Protein AF-A0A7C9DZM5-F1 (afdb_monomer)

Organism: Opuntia streptacantha (NCBI:txid393608)

Nearest PDB structures (foldseek):
  5awc-assembly1_A  TM=8.151E-01  e=1.103E-02  Homo sapiens
  4r09-assembly2_D  TM=7.896E-01  e=2.214E-02  Homo sapiens
  5az5-assembly1_A  TM=7.707E-01  e=1.860E-02  Homo sapiens
  4qdh-assembly1_A  TM=7.607E-01  e=1.563E-02  Eptatretus burgeri
  4mna-assembly1_A  TM=7.847E-01  e=3.735E-02  Arabidopsis thaliana

Structure (mmCIF, N/CA/C/O backbone):
data_AF-A0A7C9DZM5-F1
#
_entry.id   AF-A0A7C9DZM5-F1
#
loop_
_atom_site.group_PDB
_atom_site.id
_atom_site.type_symbol
_atom_site.label_atom_id
_atom_site.label_alt_id
_atom_site.label_comp_id
_atom_site.label_asym_id
_atom_site.label_entity_id
_atom_site.label_seq_id
_atom_site.pdbx_PDB_ins_code
_atom_site.Cartn_x
_atom_site.Cartn_y
_atom_site.Cartn_z
_atom_site.occupancy
_atom_site.B_iso_or_equiv
_atom_site.auth_seq_id
_atom_site.auth_comp_id
_atom_site.auth_asym_id
_atom_site.auth_atom_id
_atom_site.pdbx_PDB_model_num
ATOM 1 N N . ALA A 1 1 ? -13.636 18.426 0.130 1.00 49.31 1 ALA A N 1
ATOM 2 C CA . ALA A 1 1 ? -14.266 17.572 1.159 1.00 49.31 1 ALA A CA 1
ATOM 3 C C . ALA A 1 1 ? -14.393 16.159 0.610 1.00 49.31 1 ALA A C 1
ATOM 5 O O . ALA A 1 1 ? -15.114 15.958 -0.361 1.00 49.31 1 ALA A O 1
ATOM 6 N N . THR A 1 2 ? -13.656 15.198 1.155 1.00 57.22 2 THR A N 1
ATOM 7 C CA . THR A 1 2 ? -13.716 13.801 0.711 1.00 57.22 2 THR A CA 1
ATOM 8 C C . THR A 1 2 ? -14.986 13.131 1.218 1.00 57.22 2 THR A C 1
ATOM 10 O O . THR A 1 2 ? -15.276 13.122 2.411 1.00 57.22 2 THR A O 1
ATOM 13 N N . ARG A 1 3 ? -15.799 12.637 0.277 1.00 69.06 3 ARG A N 1
ATOM 14 C CA . ARG A 1 3 ? -17.195 12.219 0.505 1.00 69.06 3 ARG A CA 1
ATOM 15 C C . ARG A 1 3 ? -17.371 10.728 0.813 1.00 69.06 3 ARG A C 1
ATOM 17 O O . ARG A 1 3 ? -18.479 10.303 1.115 1.00 69.06 3 ARG A O 1
ATOM 24 N N . LEU A 1 4 ? -16.297 9.939 0.773 1.00 83.75 4 LEU A N 1
ATOM 25 C CA . LEU A 1 4 ? -16.346 8.475 0.877 1.00 83.75 4 LEU A CA 1
ATOM 26 C C . LEU A 1 4 ? -15.759 7.957 2.200 1.00 83.75 4 LEU A C 1
ATOM 28 O O . LEU A 1 4 ? -15.043 6.961 2.248 1.00 83.75 4 LEU A O 1
ATOM 32 N N . THR A 1 5 ? -16.096 8.612 3.311 1.00 87.00 5 THR A N 1
ATOM 33 C CA . THR A 1 5 ? -15.571 8.302 4.656 1.00 87.00 5 THR A CA 1
ATOM 34 C C . THR A 1 5 ? -15.993 6.941 5.208 1.00 87.00 5 THR A C 1
ATOM 36 O O . THR A 1 5 ? -15.478 6.519 6.240 1.00 87.00 5 THR A O 1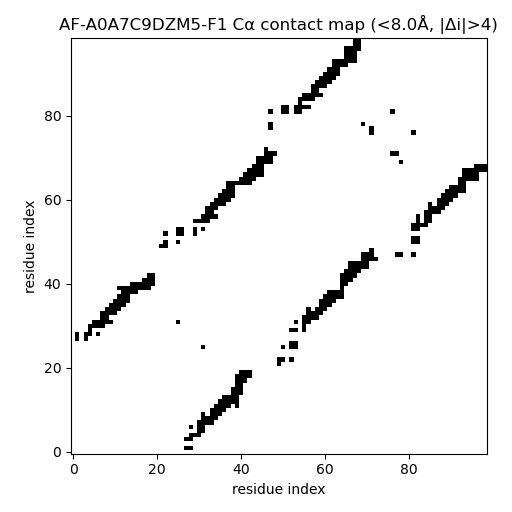
ATOM 39 N N . LYS A 1 6 ? -16.916 6.237 4.545 1.00 91.19 6 LYS A N 1
ATOM 40 C CA . LYS A 1 6 ? -17.357 4.881 4.906 1.00 91.19 6 LYS A CA 1
ATOM 41 C C . LYS A 1 6 ? -16.839 3.797 3.962 1.00 91.19 6 LYS A C 1
ATOM 43 O O . LYS A 1 6 ? -17.033 2.624 4.266 1.00 91.19 6 LYS A O 1
ATOM 48 N N . LEU A 1 7 ? -16.195 4.159 2.850 1.00 93.06 7 LEU A N 1
ATOM 49 C CA . LEU A 1 7 ? -15.704 3.183 1.882 1.00 93.06 7 LEU A CA 1
ATOM 50 C C . LEU A 1 7 ? -14.640 2.292 2.536 1.00 93.06 7 LEU A C 1
ATOM 52 O O . LEU A 1 7 ? -13.703 2.795 3.157 1.00 93.06 7 LEU A O 1
ATOM 56 N N . LYS A 1 8 ? -14.825 0.973 2.429 1.00 95.00 8 LYS A N 1
ATOM 57 C CA . LYS A 1 8 ? -13.933 -0.040 3.017 1.00 95.00 8 LYS A CA 1
ATOM 58 C C . LYS A 1 8 ? -13.133 -0.808 1.977 1.00 95.00 8 LYS A C 1
ATOM 60 O O . LYS A 1 8 ? -12.012 -1.200 2.277 1.00 95.00 8 LYS A O 1
ATOM 65 N N . LEU A 1 9 ? -13.690 -0.981 0.785 1.00 95.88 9 LEU A N 1
ATOM 66 C CA . LEU A 1 9 ? -13.062 -1.680 -0.322 1.00 95.88 9 LEU A CA 1
ATOM 67 C C . LEU A 1 9 ? -13.054 -0.766 -1.541 1.00 95.88 9 LEU A C 1
ATOM 69 O O . LEU A 1 9 ? -14.083 -0.175 -1.874 1.00 95.88 9 LEU A O 1
ATOM 73 N N . LEU A 1 10 ? -11.894 -0.659 -2.176 1.00 93.81 10 LEU A N 1
ATOM 74 C CA . LEU A 1 10 ? -11.717 -0.011 -3.464 1.00 93.81 10 LEU A CA 1
ATOM 75 C C . LEU A 1 10 ? -10.949 -0.968 -4.368 1.00 93.81 10 LEU A C 1
ATOM 77 O O . LEU A 1 10 ? -9.829 -1.362 -4.048 1.00 93.81 10 LEU A O 1
ATOM 81 N N . ASP A 1 11 ? -11.568 -1.329 -5.485 1.00 95.38 11 ASP A N 1
ATOM 82 C CA . ASP A 1 11 ? -10.958 -2.160 -6.512 1.00 95.38 11 ASP A CA 1
ATOM 83 C C . ASP A 1 11 ? -10.799 -1.332 -7.785 1.00 95.38 11 ASP A C 1
ATOM 85 O O . ASP A 1 11 ? -11.781 -0.822 -8.328 1.00 95.38 11 ASP A O 1
ATOM 89 N N . LEU A 1 12 ? -9.553 -1.150 -8.209 1.00 93.44 12 LEU A N 1
ATOM 90 C CA . LEU A 1 12 ? -9.179 -0.469 -9.446 1.00 93.44 12 LEU A CA 1
ATOM 91 C C . LEU A 1 12 ? -8.410 -1.403 -10.385 1.00 93.44 12 LEU A C 1
ATOM 93 O O . LEU A 1 12 ? -7.786 -0.926 -11.334 1.00 93.44 12 LEU A O 1
ATOM 97 N N . SER A 1 13 ? -8.436 -2.709 -10.133 1.00 95.38 13 SER A N 1
ATOM 98 C CA . SER A 1 13 ? -7.656 -3.685 -10.889 1.00 95.38 13 SER A CA 1
ATOM 99 C C . SER A 1 13 ? -8.001 -3.654 -12.382 1.00 95.38 13 SER A C 1
ATOM 101 O O . SER A 1 13 ? -9.149 -3.429 -12.767 1.00 95.38 13 SER A O 1
ATOM 103 N N . GLY A 1 14 ? -7.001 -3.853 -13.240 1.00 94.81 14 GLY A N 1
ATOM 104 C CA . GLY A 1 14 ? -7.147 -3.844 -14.701 1.00 94.81 14 GLY A CA 1
ATOM 105 C C . GLY A 1 14 ? -7.234 -2.454 -15.345 1.00 94.81 14 GLY A C 1
ATOM 106 O O . GLY A 1 14 ? -7.301 -2.349 -16.570 1.00 94.81 14 GLY A O 1
ATOM 107 N N . ASN A 1 15 ? -7.187 -1.370 -14.563 1.00 91.38 15 ASN A N 1
ATOM 108 C CA . ASN A 1 15 ? -7.089 -0.007 -15.092 1.00 91.38 15 ASN A CA 1
ATOM 109 C C . ASN A 1 15 ? -5.621 0.342 -15.398 1.00 91.38 15 ASN A C 1
ATOM 111 O O . ASN A 1 15 ? -4.974 1.090 -14.666 1.00 91.38 15 ASN A O 1
ATOM 115 N N . TYR A 1 16 ? -5.103 -0.207 -16.496 1.00 83.06 16 TYR A N 1
ATOM 116 C CA . TYR A 1 16 ? -3.682 -0.210 -16.882 1.00 83.06 16 TYR A CA 1
ATOM 117 C C . TYR A 1 16 ? -3.004 1.170 -17.033 1.00 83.06 16 TYR A C 1
ATOM 119 O O . TYR A 1 16 ? -1.780 1.242 -17.085 1.00 83.06 16 TYR A O 1
ATOM 127 N N . ASN A 1 17 ? -3.773 2.262 -17.092 1.00 82.62 17 ASN A N 1
ATOM 128 C CA . ASN A 1 17 ? -3.272 3.633 -17.259 1.00 82.62 17 ASN A CA 1
ATOM 129 C C . ASN A 1 17 ? -3.274 4.467 -15.962 1.00 82.62 17 ASN A C 1
ATOM 131 O O . ASN A 1 17 ? -3.087 5.683 -16.017 1.00 82.62 17 ASN A O 1
ATOM 135 N N . LEU A 1 18 ? -3.508 3.859 -14.794 1.00 84.06 18 LEU A N 1
ATOM 136 C CA . LEU A 1 18 ? -3.436 4.575 -13.512 1.00 84.06 18 LEU A CA 1
ATOM 137 C C . LEU A 1 18 ? -2.002 4.985 -13.165 1.00 84.06 18 LEU A C 1
ATOM 139 O O . LEU A 1 18 ? -1.798 6.072 -12.611 1.00 84.06 18 LEU A O 1
ATOM 143 N N . GLY A 1 19 ? -1.024 4.137 -13.499 1.00 80.88 19 GLY A N 1
ATOM 144 C CA . GLY A 1 19 ? 0.379 4.374 -13.177 1.00 80.88 19 GLY A CA 1
ATOM 145 C C . GLY A 1 19 ? 0.567 4.684 -11.690 1.00 80.88 19 GLY A C 1
ATOM 146 O O . GLY A 1 19 ? -0.129 4.141 -10.833 1.00 80.88 19 GLY A O 1
ATOM 147 N N . ASN A 1 20 ? 1.462 5.621 -11.378 1.00 77.69 20 ASN A N 1
ATOM 148 C CA . ASN A 1 20 ? 1.827 5.959 -9.998 1.00 77.69 20 ASN A CA 1
ATOM 149 C C . ASN A 1 20 ? 0.898 7.017 -9.340 1.00 77.69 20 ASN A C 1
ATOM 151 O O . ASN A 1 20 ? 1.242 7.582 -8.308 1.00 77.69 20 ASN A O 1
ATOM 155 N N . ASN A 1 21 ? -0.306 7.286 -9.871 1.00 71.69 21 ASN A N 1
ATOM 156 C CA . ASN A 1 21 ? -1.230 8.322 -9.344 1.00 71.69 21 ASN A CA 1
ATOM 157 C C . ASN A 1 21 ? -2.024 7.927 -8.075 1.00 71.69 21 ASN A C 1
ATOM 159 O O . ASN A 1 21 ? -2.891 8.665 -7.596 1.00 71.69 21 ASN A O 1
ATOM 163 N N . ILE A 1 22 ? -1.718 6.773 -7.498 1.00 72.88 22 ILE A N 1
ATOM 164 C CA . ILE A 1 22 ? -2.407 6.149 -6.359 1.00 72.88 22 ILE A CA 1
ATOM 165 C C . ILE A 1 22 ? -2.395 6.952 -5.038 1.00 72.88 22 ILE A C 1
ATOM 167 O O . ILE A 1 22 ? -3.424 6.933 -4.352 1.00 72.88 22 ILE A O 1
ATOM 171 N N . PRO A 1 23 ? -1.338 7.707 -4.661 1.00 68.50 23 PRO A N 1
ATOM 172 C CA . PRO A 1 23 ? -1.259 8.375 -3.351 1.00 68.50 23 PRO A CA 1
ATOM 173 C C . PRO A 1 23 ? -2.402 9.381 -3.118 1.00 68.50 23 PRO A C 1
ATOM 175 O O . PRO A 1 23 ? -2.917 9.550 -2.006 1.00 68.50 23 PRO A O 1
ATOM 178 N N . SER A 1 24 ? -2.852 10.027 -4.197 1.00 70.75 24 SER A N 1
ATOM 179 C CA . SER A 1 24 ? -3.960 10.986 -4.173 1.00 70.75 24 SER A CA 1
ATOM 180 C C . SER A 1 24 ? -5.311 10.330 -3.849 1.00 70.75 24 SER A C 1
ATOM 182 O O . SER A 1 24 ? -6.153 10.923 -3.176 1.00 70.75 24 SER A O 1
ATOM 184 N N . ILE A 1 25 ? -5.503 9.078 -4.269 1.00 72.62 25 ILE A N 1
ATOM 185 C CA . ILE A 1 25 ? -6.756 8.337 -4.105 1.00 72.62 25 ILE A CA 1
ATOM 186 C C . ILE A 1 25 ? -6.884 7.817 -2.672 1.00 72.62 25 ILE A C 1
ATOM 188 O O . ILE A 1 25 ? -7.941 7.933 -2.056 1.00 72.62 25 ILE A O 1
ATOM 192 N N . VAL A 1 26 ? -5.812 7.268 -2.103 1.00 74.25 26 VAL A N 1
ATOM 193 C CA . VAL A 1 26 ? -5.845 6.701 -0.742 1.00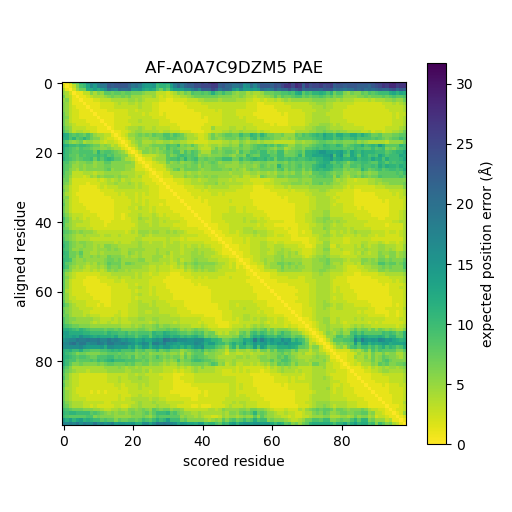 74.25 26 VAL A CA 1
ATOM 194 C C . VAL A 1 26 ? -5.843 7.739 0.365 1.00 74.25 26 VAL A C 1
ATOM 196 O O . VAL A 1 26 ? -6.546 7.550 1.358 1.00 74.25 26 VAL A O 1
ATOM 199 N N . SER A 1 27 ? -5.126 8.853 0.205 1.00 77.19 27 SER A N 1
ATOM 200 C CA . SER A 1 27 ? -5.192 9.962 1.172 1.00 77.19 27 SER A CA 1
ATOM 201 C C . SER A 1 27 ? -6.614 10.519 1.317 1.00 77.19 27 SER A C 1
ATOM 203 O O . SER A 1 27 ? -6.993 11.030 2.372 1.00 77.19 27 SER A O 1
ATOM 205 N N . ALA A 1 28 ? -7.440 10.336 0.288 1.00 81.69 28 ALA A N 1
ATOM 206 C CA . ALA A 1 28 ? -8.838 10.719 0.266 1.00 81.69 28 ALA A CA 1
ATOM 207 C C . ALA A 1 28 ? -9.802 9.729 0.961 1.00 81.69 28 ALA A C 1
ATOM 209 O O . ALA A 1 28 ? -10.982 10.056 1.141 1.00 81.69 28 ALA A O 1
ATOM 210 N N . LEU A 1 29 ? -9.338 8.542 1.368 1.00 88.69 29 LEU A N 1
ATOM 211 C CA . LEU A 1 29 ? -10.176 7.419 1.809 1.00 88.69 29 LEU A CA 1
ATOM 212 C C . LEU A 1 29 ? -9.741 6.877 3.185 1.00 88.69 29 LEU A C 1
ATOM 214 O O . LEU A 1 29 ? -9.280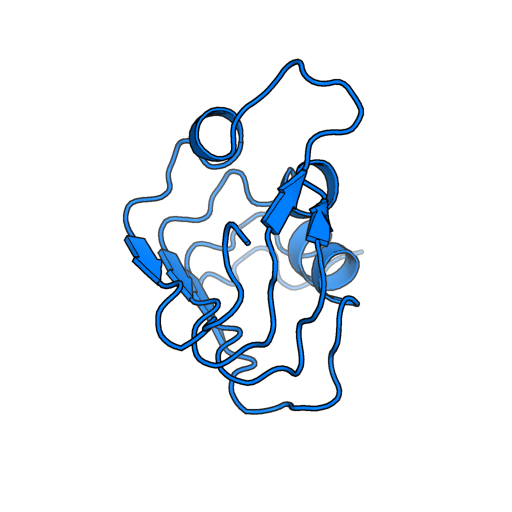 5.742 3.298 1.00 88.69 29 LEU A O 1
ATOM 218 N N . PRO A 1 30 ? -9.948 7.634 4.280 1.00 86.69 30 PRO A N 1
ATOM 219 C CA . PRO A 1 30 ? -9.398 7.300 5.602 1.00 86.69 30 PRO A CA 1
ATOM 220 C C . PRO A 1 30 ? -9.951 6.002 6.214 1.00 86.69 30 PRO A C 1
ATOM 222 O O . PRO A 1 30 ? -9.374 5.456 7.151 1.00 86.69 30 PRO A O 1
ATOM 225 N N . SER A 1 31 ? -11.085 5.510 5.712 1.00 91.31 31 SER A N 1
ATOM 226 C CA . SER A 1 31 ? -11.753 4.298 6.197 1.00 91.31 31 SER A CA 1
ATOM 227 C C . SER A 1 31 ? -11.337 3.020 5.478 1.00 91.31 31 SER A C 1
ATOM 229 O O . SER A 1 31 ? -11.807 1.953 5.893 1.00 91.31 31 SER A O 1
ATOM 231 N N . LEU A 1 32 ? -10.538 3.127 4.414 1.00 93.25 32 LEU A N 1
ATOM 232 C CA . LEU A 1 32 ? -10.249 2.023 3.511 1.00 93.25 32 LEU A CA 1
ATOM 233 C C . LEU A 1 32 ? -9.495 0.901 4.231 1.00 93.25 32 LEU A C 1
ATOM 235 O O . LEU A 1 32 ? -8.590 1.158 5.024 1.00 93.25 32 LEU A O 1
ATOM 239 N N . LYS A 1 33 ? -9.903 -0.336 3.950 1.00 95.62 33 LYS A N 1
ATOM 240 C CA . LYS A 1 33 ? -9.339 -1.571 4.507 1.00 95.62 33 LYS A CA 1
ATOM 241 C C . LYS A 1 33 ? -8.788 -2.497 3.427 1.00 95.62 33 LYS A C 1
ATOM 243 O O . LYS A 1 33 ? -7.800 -3.171 3.674 1.00 95.62 33 LYS A O 1
ATOM 248 N N . HIS A 1 34 ? -9.406 -2.502 2.251 1.00 96.56 34 HIS A N 1
ATOM 249 C CA . HIS A 1 34 ? -9.028 -3.357 1.133 1.00 96.56 34 HIS A CA 1
ATOM 250 C C . HIS A 1 34 ? -8.791 -2.479 -0.090 1.00 96.56 34 HIS A C 1
ATOM 252 O O . HIS A 1 34 ? -9.695 -1.744 -0.506 1.00 96.56 34 HIS A O 1
ATOM 258 N N . LEU A 1 35 ? -7.587 -2.541 -0.646 1.00 94.38 35 LEU A N 1
ATOM 259 C CA . LEU A 1 35 ? -7.219 -1.824 -1.859 1.00 94.38 35 LEU A CA 1
ATOM 260 C C . LEU A 1 35 ? -6.650 -2.806 -2.875 1.00 94.38 35 LEU A C 1
ATOM 262 O O . LEU A 1 35 ? -5.654 -3.473 -2.595 1.00 94.38 35 LEU A O 1
ATOM 266 N N . LYS A 1 36 ? -7.278 -2.867 -4.049 1.00 96.12 36 LYS A N 1
ATOM 267 C CA . LYS A 1 36 ? -6.828 -3.712 -5.153 1.00 96.12 36 LYS A CA 1
ATOM 268 C C . LYS A 1 36 ? -6.404 -2.876 -6.345 1.00 96.12 36 LYS A C 1
ATOM 270 O O . LYS A 1 36 ? -7.166 -2.039 -6.832 1.00 96.12 36 LYS A O 1
ATOM 275 N N . LEU A 1 37 ? -5.167 -3.096 -6.763 1.00 94.38 37 LEU A N 1
ATOM 276 C CA . LEU A 1 37 ? -4.456 -2.357 -7.800 1.00 94.38 37 LEU A CA 1
ATOM 277 C C . LEU A 1 37 ? -3.746 -3.335 -8.740 1.00 94.38 37 LEU A C 1
ATOM 279 O O . LEU A 1 37 ? -2.688 -3.029 -9.292 1.00 94.38 37 LEU A O 1
ATOM 283 N N . ALA A 1 38 ? -4.300 -4.537 -8.901 1.00 96.56 38 ALA A N 1
ATOM 284 C CA . ALA A 1 38 ? -3.688 -5.535 -9.752 1.00 96.56 38 ALA A CA 1
ATOM 285 C C . ALA A 1 38 ? -3.708 -5.059 -11.212 1.00 96.56 38 ALA A C 1
ATOM 287 O O . ALA A 1 38 ? -4.752 -4.634 -11.714 1.00 96.56 38 ALA A O 1
ATOM 288 N N . GLY A 1 39 ? -2.573 -5.102 -11.909 1.00 95.50 39 GLY A N 1
ATOM 289 C CA . GLY A 1 39 ? -2.520 -4.717 -13.325 1.00 95.50 39 GLY A CA 1
ATOM 290 C C . GLY A 1 39 ? -2.906 -3.261 -13.609 1.00 95.50 39 GLY A C 1
ATOM 291 O O . GLY A 1 39 ? -3.578 -2.988 -14.604 1.00 95.50 39 GLY A O 1
ATOM 292 N N . THR A 1 40 ? -2.514 -2.316 -12.750 1.00 93.50 40 THR A N 1
ATOM 293 C CA . THR A 1 40 ? -2.797 -0.876 -12.931 1.00 93.50 40 THR A CA 1
ATOM 294 C C . THR A 1 40 ? -1.674 -0.102 -13.625 1.00 93.50 40 THR A C 1
ATOM 296 O O . THR A 1 40 ? -1.736 1.124 -13.734 1.00 93.50 40 THR A O 1
ATOM 299 N N . GLY A 1 41 ? -0.636 -0.804 -14.082 1.00 93.06 41 GLY A N 1
ATOM 300 C CA . GLY A 1 41 ? 0.525 -0.193 -14.726 1.00 93.06 41 GLY A CA 1
ATOM 301 C C . GLY A 1 41 ? 1.450 0.522 -13.741 1.00 93.06 41 GLY A C 1
ATOM 302 O O . GLY A 1 41 ? 2.136 1.463 -14.132 1.00 93.06 41 GLY A O 1
ATOM 303 N N . LEU A 1 42 ? 1.467 0.114 -12.466 1.00 91.38 42 LEU A N 1
ATOM 304 C CA . LEU A 1 42 ? 2.450 0.618 -11.503 1.00 91.38 42 LEU A CA 1
ATOM 305 C C . LEU A 1 42 ? 3.844 0.177 -11.924 1.00 91.38 42 LEU A C 1
ATOM 307 O O . LEU A 1 42 ? 4.052 -0.989 -12.261 1.00 91.38 42 LEU A O 1
ATOM 311 N N . THR A 1 43 ? 4.801 1.098 -11.902 1.00 92.12 43 THR A N 1
ATOM 312 C CA . THR A 1 43 ? 6.167 0.809 -12.347 1.00 92.12 43 THR A CA 1
ATOM 313 C C . THR A 1 43 ? 7.208 1.492 -11.473 1.00 92.12 43 THR A C 1
ATOM 315 O O . THR A 1 43 ? 6.940 2.522 -10.847 1.00 92.12 43 THR A O 1
ATOM 318 N N . GLY A 1 44 ? 8.418 0.933 -11.473 1.00 91.44 44 GLY A N 1
ATOM 319 C CA . GLY A 1 44 ? 9.564 1.518 -10.785 1.00 91.44 44 GLY A CA 1
ATOM 320 C C . GLY A 1 44 ? 9.491 1.362 -9.268 1.00 91.44 44 GLY A C 1
ATOM 321 O O . GLY A 1 44 ? 8.879 0.427 -8.749 1.00 91.44 44 GLY A O 1
ATOM 322 N N . GLN A 1 45 ? 10.165 2.266 -8.559 1.00 90.12 45 GLN A N 1
ATOM 323 C CA . GLN A 1 45 ? 10.228 2.243 -7.103 1.00 90.12 45 GLN A CA 1
ATOM 324 C C . GLN A 1 45 ? 9.040 2.994 -6.497 1.00 90.12 45 GLN A C 1
ATOM 326 O O . GLN A 1 45 ? 8.828 4.168 -6.797 1.00 90.12 45 GLN A O 1
ATOM 331 N N . ILE A 1 46 ? 8.300 2.327 -5.612 1.00 88.12 46 ILE A N 1
ATOM 332 C CA . ILE A 1 46 ? 7.216 2.934 -4.837 1.00 88.12 46 ILE A CA 1
ATOM 333 C C . ILE A 1 46 ? 7.807 3.611 -3.608 1.00 88.12 46 ILE A C 1
ATOM 335 O O . ILE A 1 46 ? 8.551 2.999 -2.833 1.00 88.12 46 ILE A O 1
ATOM 339 N N . GLN A 1 47 ? 7.450 4.873 -3.409 1.00 87.00 47 GLN A N 1
ATOM 340 C CA . GLN A 1 47 ? 7.940 5.640 -2.278 1.00 87.00 47 GLN A CA 1
ATOM 341 C C . GLN A 1 47 ? 7.147 5.295 -1.019 1.00 87.00 47 GLN A C 1
ATOM 343 O O . GLN A 1 47 ? 5.923 5.375 -0.991 1.00 87.00 47 GLN A O 1
ATOM 348 N N . LEU A 1 48 ? 7.812 4.968 0.085 1.00 85.56 48 LEU A N 1
ATOM 349 C CA . LEU A 1 48 ? 7.116 4.563 1.313 1.00 85.56 48 LEU A CA 1
ATOM 350 C C . LEU A 1 48 ? 6.286 5.690 1.956 1.00 85.56 48 LEU A C 1
ATOM 352 O O . LEU A 1 48 ? 5.393 5.404 2.756 1.00 85.56 48 LEU A O 1
ATOM 356 N N . HIS A 1 49 ? 6.537 6.955 1.607 1.00 81.88 49 HIS A N 1
ATOM 357 C CA . HIS A 1 49 ? 5.702 8.079 2.045 1.00 81.88 49 HIS A CA 1
ATOM 358 C C . HIS A 1 49 ? 4.353 8.143 1.301 1.00 81.88 49 HIS A C 1
ATOM 360 O O . HIS A 1 49 ? 3.359 8.592 1.867 1.00 81.88 49 HIS A O 1
ATOM 366 N N . GLU A 1 50 ? 4.273 7.635 0.068 1.00 78.88 50 GLU A N 1
ATOM 367 C CA . GLU A 1 50 ? 3.051 7.630 -0.752 1.00 78.88 50 GLU A CA 1
ATOM 368 C C . GLU A 1 50 ? 1.938 6.754 -0.167 1.00 78.88 50 GLU A C 1
ATOM 370 O O . GLU A 1 50 ? 0.748 7.006 -0.360 1.00 78.88 50 GLU A O 1
ATOM 375 N N . ILE A 1 51 ? 2.332 5.728 0.581 1.00 81.19 51 ILE A N 1
ATOM 376 C CA . ILE A 1 51 ? 1.428 4.773 1.221 1.00 81.19 51 ILE A CA 1
ATOM 377 C C . ILE A 1 51 ? 1.232 5.065 2.714 1.00 81.19 51 ILE A C 1
ATOM 379 O O . ILE A 1 51 ? 0.513 4.341 3.400 1.00 81.19 51 ILE A O 1
ATOM 383 N N . GLU A 1 52 ? 1.824 6.140 3.245 1.00 79.75 52 GLU A N 1
ATOM 384 C CA . GLU A 1 52 ? 1.741 6.471 4.672 1.00 79.75 52 GLU A CA 1
ATOM 385 C C . GLU A 1 52 ? 0.305 6.768 5.126 1.00 79.75 52 GLU A C 1
ATOM 387 O O . GLU A 1 52 ? -0.069 6.475 6.263 1.00 79.75 52 GLU A O 1
ATOM 392 N N . ALA A 1 53 ? -0.531 7.308 4.237 1.00 78.94 53 ALA A N 1
ATOM 393 C CA . ALA A 1 53 ? -1.936 7.582 4.531 1.00 78.94 53 ALA A CA 1
ATOM 394 C C . ALA A 1 53 ? -2.784 6.304 4.689 1.00 78.94 53 ALA A C 1
ATOM 396 O O . ALA A 1 53 ? -3.885 6.350 5.240 1.00 78.94 53 ALA A O 1
ATOM 397 N N . MET A 1 54 ? -2.274 5.146 4.266 1.00 83.81 54 MET A N 1
ATOM 398 C CA . MET A 1 54 ? -2.999 3.876 4.227 1.00 83.81 54 MET A CA 1
ATOM 399 C C . MET A 1 54 ? -2.985 3.113 5.570 1.00 83.81 54 MET A C 1
ATOM 401 O O . MET A 1 54 ? -3.046 1.886 5.600 1.00 83.81 54 MET A O 1
ATOM 405 N N . LYS A 1 55 ? -2.942 3.814 6.713 1.00 86.12 55 LYS A N 1
ATOM 406 C CA . LYS A 1 55 ? -2.759 3.218 8.063 1.00 86.12 55 LYS A CA 1
ATOM 407 C C . LYS A 1 55 ? -3.864 2.245 8.494 1.00 86.12 55 LYS A C 1
ATOM 409 O O . LYS A 1 55 ? -3.711 1.529 9.483 1.00 86.12 55 LYS A O 1
ATOM 414 N N . ASN A 1 56 ? -5.001 2.258 7.800 1.00 91.38 56 ASN A N 1
ATOM 415 C CA . ASN A 1 56 ? -6.139 1.385 8.073 1.00 91.38 56 ASN A CA 1
ATOM 416 C C . ASN A 1 56 ? -6.247 0.182 7.129 1.00 91.38 56 ASN A C 1
ATOM 418 O O . ASN A 1 56 ? -7.140 -0.638 7.350 1.00 91.38 56 ASN A O 1
ATOM 422 N N . LEU A 1 57 ? -5.362 0.061 6.131 1.00 93.31 57 LEU A N 1
ATOM 423 C CA . LEU A 1 57 ? -5.377 -1.079 5.222 1.00 93.31 57 LEU A CA 1
ATOM 424 C C . LEU A 1 57 ? -5.058 -2.377 5.959 1.00 93.31 57 LEU A C 1
ATOM 426 O O . LEU A 1 57 ? -4.117 -2.466 6.745 1.00 93.31 57 LEU A O 1
ATOM 430 N N . GLU A 1 58 ? -5.870 -3.378 5.657 1.00 96.44 58 GLU A N 1
ATOM 431 C CA . GLU A 1 58 ? -5.728 -4.763 6.078 1.00 96.44 58 GLU A CA 1
ATOM 432 C C . GLU A 1 58 ? -5.280 -5.633 4.896 1.00 96.44 58 GLU A C 1
ATOM 434 O O . GLU A 1 58 ? -4.532 -6.587 5.093 1.00 96.44 58 GLU A O 1
ATOM 439 N N . GLU A 1 59 ? -5.666 -5.275 3.668 1.00 96.75 59 GLU A N 1
ATOM 440 C CA . GLU A 1 59 ? -5.282 -5.983 2.446 1.00 96.75 59 GLU A CA 1
ATOM 441 C C . GLU A 1 59 ? -4.863 -4.996 1.354 1.00 96.75 59 GLU A C 1
ATOM 443 O O . GLU A 1 59 ? -5.574 -4.023 1.069 1.00 96.75 59 GLU A O 1
ATOM 448 N N . LEU A 1 60 ? -3.713 -5.270 0.740 1.00 94.06 60 LEU A N 1
ATOM 449 C CA . LEU A 1 60 ? -3.172 -4.518 -0.383 1.00 94.06 60 LEU A CA 1
ATOM 450 C C . LEU A 1 60 ? -2.730 -5.489 -1.480 1.00 94.06 60 LEU A C 1
ATOM 452 O O . LEU A 1 60 ? -1.814 -6.285 -1.281 1.00 94.06 60 LEU A O 1
ATOM 456 N N . ASP A 1 61 ? -3.378 -5.398 -2.634 1.00 96.69 61 ASP A N 1
ATOM 457 C CA . ASP A 1 61 ? -3.034 -6.170 -3.825 1.00 96.69 61 ASP A CA 1
ATOM 458 C C . ASP A 1 61 ? -2.368 -5.252 -4.856 1.00 96.69 61 ASP A C 1
ATOM 460 O O . ASP A 1 61 ? -3.002 -4.341 -5.394 1.00 96.69 61 ASP A O 1
ATOM 464 N N . LEU A 1 62 ? -1.076 -5.482 -5.088 1.00 94.12 62 LEU A N 1
ATOM 465 C CA . LEU A 1 62 ? -0.237 -4.809 -6.082 1.00 94.12 62 LEU A CA 1
ATOM 466 C C . LEU A 1 62 ? 0.226 -5.795 -7.165 1.00 94.12 62 LEU A C 1
ATOM 468 O O . LEU A 1 62 ? 1.219 -5.533 -7.854 1.00 94.12 62 LEU A O 1
ATOM 472 N N . SER A 1 63 ? -0.448 -6.936 -7.302 1.00 97.44 63 SER A N 1
ATOM 473 C CA . SER A 1 63 ? -0.040 -7.999 -8.213 1.00 97.44 63 SER A CA 1
ATOM 474 C C . SER A 1 63 ? -0.073 -7.566 -9.683 1.00 97.44 63 SER A C 1
ATOM 476 O O . SER A 1 63 ? -0.714 -6.585 -10.062 1.00 97.44 63 SER A O 1
ATOM 478 N N . PHE A 1 64 ? 0.657 -8.281 -10.538 1.00 96.62 64 PHE A N 1
ATOM 479 C CA . PHE A 1 64 ? 0.688 -8.042 -11.988 1.00 96.62 64 PHE A CA 1
ATOM 480 C C . PHE A 1 64 ? 1.022 -6.590 -12.381 1.00 96.62 64 PHE A C 1
ATOM 482 O O . PHE A 1 64 ? 0.464 -6.046 -13.332 1.00 96.62 64 PHE A O 1
ATOM 489 N N . ASN A 1 65 ? 1.934 -5.955 -11.649 1.00 94.75 65 ASN A N 1
ATOM 490 C CA . ASN A 1 65 ? 2.508 -4.656 -11.992 1.00 94.75 65 ASN A CA 1
ATOM 491 C C . ASN A 1 65 ? 4.001 -4.806 -12.349 1.00 94.75 65 ASN A C 1
ATOM 493 O O . ASN A 1 65 ? 4.542 -5.910 -12.390 1.00 94.75 65 ASN A O 1
ATOM 497 N N . SER A 1 66 ? 4.679 -3.692 -12.61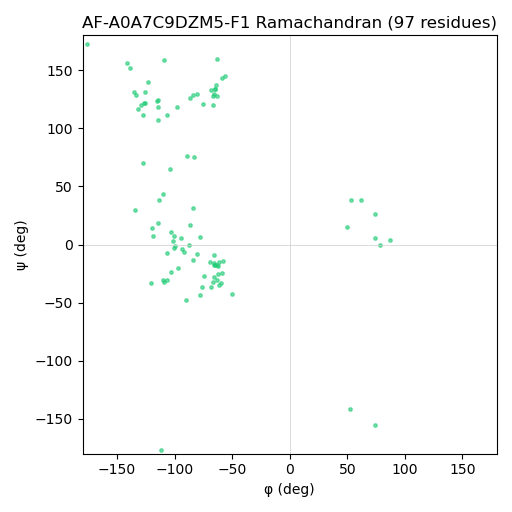6 1.00 94.31 66 SER A N 1
ATOM 498 C CA . SER A 1 66 ? 6.114 -3.639 -12.929 1.00 94.31 66 SER A CA 1
ATOM 499 C C . SER A 1 66 ? 6.907 -2.917 -11.832 1.00 94.31 66 SER A C 1
ATOM 501 O O . SER A 1 66 ? 7.819 -2.136 -12.126 1.00 94.31 66 SER A O 1
ATOM 503 N N . ILE A 1 67 ? 6.538 -3.127 -10.565 1.00 93.06 67 ILE A N 1
ATOM 504 C CA . ILE A 1 67 ? 7.221 -2.533 -9.408 1.00 93.06 67 ILE A CA 1
ATOM 505 C C . ILE A 1 67 ? 8.615 -3.154 -9.275 1.00 93.06 67 ILE A C 1
ATOM 507 O O . ILE A 1 67 ? 8.771 -4.374 -9.332 1.00 93.06 67 ILE A O 1
ATOM 511 N N . THR A 1 68 ? 9.630 -2.314 -9.081 1.00 93.25 68 THR A N 1
ATOM 512 C CA . THR A 1 68 ? 11.029 -2.744 -8.917 1.00 93.25 68 THR A CA 1
ATOM 513 C C . THR A 1 68 ? 11.492 -2.695 -7.464 1.00 93.25 68 THR A C 1
ATOM 515 O O . THR A 1 68 ? 12.381 -3.443 -7.071 1.00 93.25 68 THR A O 1
ATOM 518 N N . GLY A 1 69 ? 10.860 -1.881 -6.616 1.00 90.50 69 GLY A N 1
ATOM 519 C CA . GLY A 1 69 ? 11.213 -1.819 -5.201 1.00 90.50 69 GLY A CA 1
ATOM 520 C C . GLY A 1 69 ? 10.324 -0.901 -4.376 1.00 90.50 69 GLY A C 1
ATOM 521 O O . GLY A 1 69 ? 9.504 -0.156 -4.906 1.00 90.50 69 GLY A O 1
ATOM 522 N N . PHE A 1 70 ? 10.532 -0.948 -3.063 1.00 88.31 70 PHE A N 1
ATOM 523 C CA . PHE A 1 70 ? 9.979 0.003 -2.104 1.00 88.31 70 PHE A CA 1
ATOM 524 C C . PHE A 1 70 ? 11.132 0.773 -1.482 1.00 88.31 70 PHE A C 1
ATOM 526 O O . PHE A 1 70 ? 12.044 0.159 -0.928 1.00 88.31 70 PHE A O 1
ATOM 533 N N . VAL A 1 71 ? 11.092 2.098 -1.564 1.00 87.62 71 VAL A N 1
ATOM 534 C CA . VAL A 1 71 ? 12.177 2.951 -1.074 1.00 87.62 71 VAL A CA 1
ATOM 535 C C . VAL A 1 71 ? 11.667 3.951 -0.050 1.00 87.62 71 VAL A C 1
ATOM 537 O O . VAL A 1 71 ? 10.587 4.524 -0.183 1.00 87.62 71 VAL A O 1
ATOM 540 N N . ASP A 1 72 ? 12.461 4.152 0.992 1.00 84.06 72 ASP A N 1
ATOM 541 C CA . ASP A 1 72 ? 12.342 5.286 1.898 1.00 84.06 72 ASP A CA 1
ATOM 542 C C . ASP A 1 72 ? 13.602 6.127 1.719 1.00 84.06 72 ASP A C 1
ATOM 544 O O . ASP A 1 72 ? 14.672 5.719 2.160 1.00 84.06 72 ASP A O 1
ATOM 548 N N . TYR A 1 73 ? 13.494 7.287 1.067 1.00 78.44 73 TYR A N 1
ATOM 549 C CA . TYR A 1 73 ? 14.644 8.183 0.892 1.00 78.44 73 TYR A CA 1
ATOM 550 C C . TYR A 1 73 ? 15.213 8.704 2.213 1.00 78.44 73 TYR A C 1
ATOM 552 O O . TYR A 1 73 ? 16.351 9.159 2.241 1.00 78.44 73 TYR A O 1
AT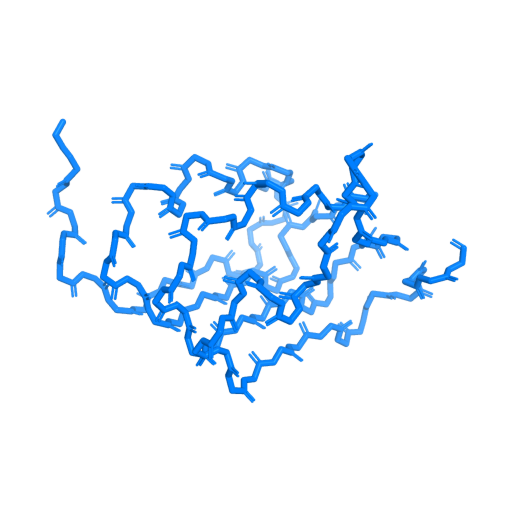OM 560 N N . ASN A 1 74 ? 14.447 8.626 3.304 1.00 76.00 74 ASN A N 1
ATOM 561 C CA . ASN A 1 74 ? 14.944 8.984 4.625 1.00 76.00 74 ASN A CA 1
ATOM 562 C C . ASN A 1 74 ? 15.617 7.802 5.339 1.00 76.00 74 ASN A C 1
ATOM 564 O O . ASN A 1 74 ? 16.025 7.979 6.482 1.00 76.00 74 ASN A O 1
ATOM 568 N N . GLU A 1 75 ? 15.676 6.612 4.722 1.00 70.56 75 GLU A N 1
ATOM 569 C CA . GLU A 1 75 ? 16.302 5.367 5.216 1.00 70.56 75 GLU A CA 1
ATOM 570 C C . GLU A 1 75 ? 15.912 4.945 6.645 1.00 70.56 75 GLU A C 1
ATOM 572 O O . GLU A 1 75 ? 16.545 4.094 7.268 1.00 70.56 75 GLU A O 1
ATOM 577 N N . THR A 1 76 ? 14.849 5.523 7.197 1.00 71.06 76 THR A N 1
ATOM 578 C CA . THR A 1 76 ? 14.519 5.384 8.618 1.00 71.06 76 THR A CA 1
ATOM 579 C C . THR A 1 76 ? 13.485 4.297 8.847 1.00 71.06 76 THR A C 1
ATOM 581 O O . THR A 1 76 ? 13.346 3.816 9.975 1.00 71.06 76 THR A O 1
ATOM 584 N N . MET A 1 77 ? 12.723 3.908 7.817 1.00 69.12 77 MET A N 1
ATOM 585 C CA . MET A 1 77 ? 11.509 3.115 7.992 1.00 69.12 77 MET A CA 1
ATOM 586 C C . MET A 1 77 ? 11.355 2.003 6.947 1.00 69.12 77 MET A C 1
ATOM 588 O O . MET A 1 77 ? 11.828 2.081 5.818 1.00 69.12 77 MET A O 1
ATOM 592 N N . LYS A 1 78 ? 10.657 0.932 7.342 1.00 80.12 78 LYS A N 1
ATOM 593 C CA . LYS A 1 78 ? 10.363 -0.239 6.502 1.00 80.12 78 LYS A CA 1
ATOM 594 C C . LYS A 1 78 ? 8.878 -0.258 6.149 1.00 80.12 78 LYS A C 1
ATOM 596 O O . LYS A 1 78 ? 8.057 0.278 6.886 1.00 80.12 78 LYS A O 1
ATOM 601 N N . LEU A 1 79 ? 8.494 -0.962 5.084 1.00 78.56 79 LEU A N 1
ATOM 602 C CA . LEU A 1 79 ? 7.081 -1.135 4.712 1.00 78.56 79 LEU A CA 1
ATOM 603 C C . LEU A 1 79 ? 6.209 -1.611 5.895 1.00 78.56 79 LEU A C 1
ATOM 605 O O . LEU A 1 79 ? 5.136 -1.064 6.152 1.00 78.56 79 LEU A O 1
ATOM 609 N N . ALA A 1 80 ? 6.723 -2.564 6.677 1.00 77.44 80 ALA A N 1
ATOM 610 C CA . ALA A 1 80 ? 6.048 -3.110 7.855 1.00 77.44 80 ALA A CA 1
ATOM 611 C C . ALA A 1 80 ? 5.781 -2.074 8.966 1.00 77.44 80 ALA A C 1
ATOM 613 O O . ALA A 1 80 ? 4.846 -2.245 9.744 1.00 77.44 80 ALA A O 1
ATOM 614 N N . THR A 1 81 ? 6.561 -0.988 9.050 1.00 81.38 81 THR A N 1
ATOM 615 C CA . THR A 1 81 ? 6.325 0.078 10.041 1.00 81.38 81 THR A CA 1
ATOM 616 C C . THR A 1 81 ? 5.289 1.104 9.569 1.00 81.38 81 THR A C 1
ATOM 618 O O . THR A 1 81 ? 4.796 1.883 10.383 1.00 81.38 81 THR A O 1
ATOM 621 N N . ARG A 1 82 ? 4.918 1.107 8.278 1.00 82.00 82 ARG A N 1
ATOM 622 C CA . ARG A 1 82 ? 3.906 2.008 7.690 1.00 82.00 82 ARG A CA 1
ATOM 623 C C . ARG A 1 82 ? 2.503 1.414 7.744 1.00 82.00 82 ARG A C 1
ATOM 625 O O . ARG A 1 82 ? 1.564 2.083 8.171 1.00 82.00 82 ARG A O 1
ATOM 632 N N . LEU A 1 83 ? 2.368 0.156 7.332 1.00 87.62 83 LEU A N 1
ATOM 633 C CA . LEU A 1 83 ? 1.081 -0.525 7.199 1.00 87.62 83 LEU A CA 1
ATOM 634 C C . LEU A 1 83 ? 0.872 -1.504 8.359 1.00 87.62 83 LEU A C 1
ATOM 636 O O . LEU A 1 83 ? 0.818 -2.714 8.182 1.00 87.62 83 LEU A O 1
ATOM 640 N N . THR A 1 84 ? 0.763 -0.971 9.577 1.00 90.38 84 THR A N 1
ATOM 641 C CA . THR A 1 84 ? 0.753 -1.773 10.817 1.00 90.38 84 THR A CA 1
ATOM 642 C C . THR A 1 84 ? -0.462 -2.689 10.980 1.00 90.38 84 THR A C 1
ATOM 644 O O . THR A 1 84 ? -0.439 -3.591 11.814 1.00 90.38 84 THR A O 1
ATOM 647 N N . LYS A 1 85 ? -1.530 -2.465 10.207 1.00 94.06 85 LYS A N 1
ATOM 648 C CA . LYS A 1 85 ? -2.737 -3.306 10.187 1.00 94.06 85 LYS A CA 1
ATOM 649 C C . LYS A 1 85 ? -2.774 -4.287 9.018 1.00 94.06 85 LYS A C 1
ATOM 651 O O . LYS A 1 85 ? -3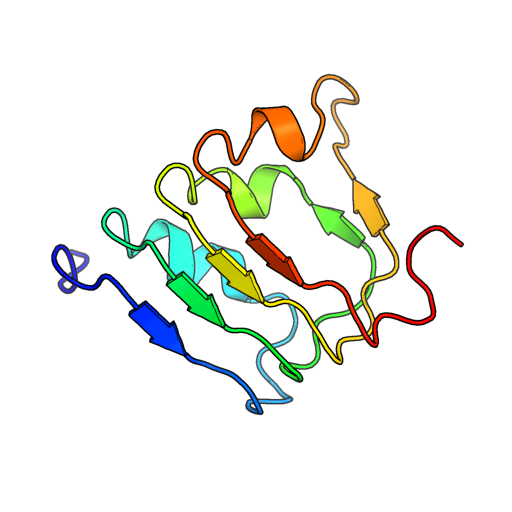.734 -5.052 8.927 1.00 94.06 85 LYS A O 1
ATOM 656 N N . LEU A 1 86 ? -1.763 -4.263 8.148 1.00 93.69 86 LEU A N 1
ATOM 657 C CA . LEU A 1 86 ? -1.724 -5.094 6.956 1.00 93.69 86 LEU A CA 1
ATOM 658 C C . LEU A 1 86 ? -1.602 -6.563 7.350 1.00 93.69 86 LEU A C 1
ATOM 660 O O . LEU A 1 86 ? -0.724 -6.951 8.117 1.00 93.69 86 LEU A O 1
ATOM 664 N N . LYS A 1 87 ? -2.506 -7.369 6.811 1.00 95.81 87 LYS A N 1
ATOM 665 C CA . LYS A 1 87 ? -2.572 -8.819 6.999 1.00 95.81 87 LYS A CA 1
ATOM 666 C C . LYS A 1 87 ? -2.177 -9.549 5.726 1.00 95.81 87 LYS A C 1
ATOM 668 O O . LYS A 1 87 ? -1.612 -10.633 5.801 1.00 95.81 87 LYS A O 1
ATOM 673 N N . LEU A 1 88 ? -2.474 -8.948 4.575 1.00 96.56 88 LEU A N 1
ATOM 674 C CA . LEU A 1 88 ? -2.177 -9.503 3.266 1.00 96.56 88 LEU A CA 1
ATOM 675 C C . LEU A 1 88 ? -1.555 -8.431 2.378 1.00 96.56 88 LEU A C 1
ATOM 677 O O . LEU A 1 88 ? -2.102 -7.338 2.220 1.00 96.56 88 LEU A O 1
ATOM 681 N N . LEU A 1 89 ? -0.415 -8.786 1.795 1.00 94.38 89 LEU A N 1
ATOM 682 C CA . LEU A 1 89 ? 0.261 -8.026 0.760 1.00 94.38 89 LEU A CA 1
ATOM 683 C C . LEU A 1 89 ? 0.522 -8.965 -0.414 1.00 94.38 89 LEU A C 1
ATOM 685 O O . LEU A 1 89 ? 1.330 -9.885 -0.285 1.00 94.38 89 LEU A O 1
ATOM 689 N N . ASP A 1 90 ? -0.155 -8.736 -1.534 1.00 97.19 90 ASP A N 1
ATOM 690 C CA . ASP A 1 90 ? 0.105 -9.475 -2.766 1.00 97.19 90 ASP A CA 1
ATOM 691 C C . ASP A 1 90 ? 1.026 -8.658 -3.677 1.00 97.19 90 ASP A C 1
ATOM 693 O O . ASP A 1 90 ? 0.704 -7.543 -4.088 1.00 97.19 90 ASP A O 1
ATOM 697 N N . LEU A 1 91 ? 2.202 -9.219 -3.957 1.00 95.31 91 LEU A N 1
ATOM 698 C CA . LEU A 1 91 ? 3.212 -8.666 -4.862 1.00 95.31 91 LEU A CA 1
ATOM 699 C C . LEU A 1 91 ? 3.483 -9.598 -6.047 1.00 95.31 91 LEU A C 1
ATOM 701 O O . LEU A 1 91 ? 4.417 -9.354 -6.817 1.00 95.31 91 LEU A O 1
ATOM 705 N N . SER A 1 92 ? 2.702 -10.669 -6.198 1.00 97.31 92 SER A N 1
ATOM 706 C CA . SER A 1 92 ? 2.886 -11.657 -7.258 1.00 97.31 92 SER A CA 1
ATOM 707 C C . SER A 1 92 ? 2.859 -11.001 -8.642 1.00 97.31 92 SER A C 1
ATOM 709 O O . SER A 1 92 ? 2.194 -9.997 -8.874 1.00 97.31 92 SER A O 1
ATOM 711 N N . GLY A 1 93 ? 3.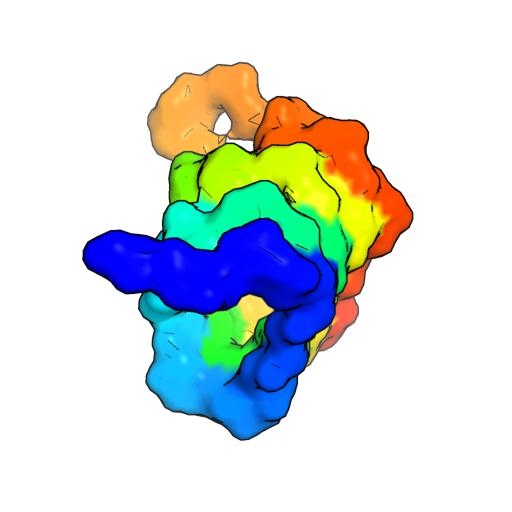655 -11.512 -9.580 1.00 95.88 93 GLY A N 1
ATOM 712 C CA . GLY A 1 93 ? 3.730 -10.934 -10.925 1.00 95.88 93 GLY A CA 1
ATOM 713 C C . GLY A 1 93 ? 4.497 -9.606 -11.045 1.00 95.88 93 GLY A C 1
ATOM 714 O O . GLY A 1 93 ? 4.543 -9.069 -12.143 1.00 95.88 93 GLY A O 1
ATOM 715 N N . ASN A 1 94 ? 5.144 -9.099 -9.984 1.00 94.19 94 ASN A N 1
ATOM 716 C CA . ASN A 1 94 ? 6.149 -8.026 -10.082 1.00 94.19 94 ASN A CA 1
ATOM 717 C C . ASN A 1 94 ? 7.551 -8.626 -10.291 1.00 94.19 94 ASN A C 1
ATOM 719 O O . ASN A 1 94 ? 8.355 -8.707 -9.365 1.00 94.19 94 ASN A O 1
ATOM 723 N N . TYR A 1 95 ? 7.846 -9.091 -11.507 1.00 92.19 95 TYR A N 1
ATOM 724 C CA . TYR A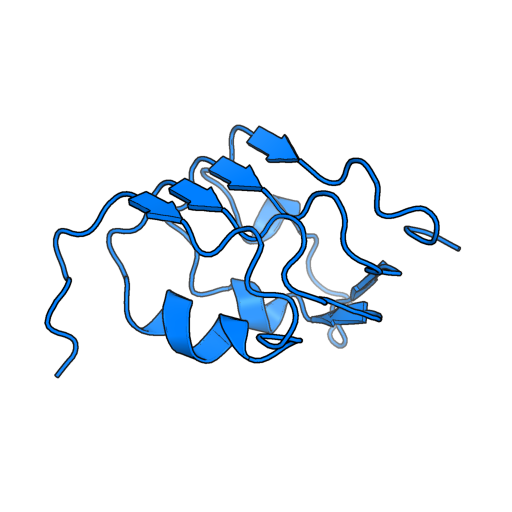 1 95 ? 9.038 -9.911 -11.797 1.00 92.19 95 TYR A CA 1
ATOM 725 C C . TYR A 1 95 ? 10.393 -9.219 -11.567 1.00 92.19 95 TYR A C 1
ATOM 727 O O . TYR A 1 95 ? 11.409 -9.901 -11.471 1.00 92.19 95 TYR A O 1
ATOM 735 N N . ASN A 1 96 ? 10.413 -7.886 -11.478 1.00 88.50 96 ASN A N 1
ATOM 736 C CA . ASN A 1 96 ? 11.625 -7.093 -11.252 1.00 88.50 96 ASN A CA 1
ATOM 737 C C . ASN A 1 96 ? 11.785 -6.631 -9.795 1.00 88.50 96 ASN A C 1
ATOM 739 O O . ASN A 1 96 ? 12.652 -5.806 -9.513 1.00 88.50 96 ASN A O 1
ATOM 743 N N . LEU A 1 97 ? 10.934 -7.100 -8.880 1.00 88.31 97 LEU A N 1
ATOM 744 C CA . LEU A 1 97 ? 10.963 -6.675 -7.488 1.00 88.31 97 LEU A CA 1
ATOM 745 C C . LEU A 1 97 ? 12.247 -7.151 -6.790 1.00 88.31 97 LEU A C 1
ATOM 747 O O . LEU A 1 97 ? 12.469 -8.352 -6.651 1.00 88.31 97 LEU A O 1
ATOM 751 N N . GLY A 1 98 ? 13.044 -6.208 -6.287 1.00 75.88 98 GLY A N 1
ATOM 752 C CA . GLY A 1 98 ? 14.263 -6.491 -5.523 1.00 75.88 98 GLY A CA 1
ATOM 753 C C . GLY A 1 98 ? 15.537 -6.675 -6.356 1.00 75.88 98 GLY A C 1
ATOM 754 O O . GLY A 1 98 ? 16.573 -6.972 -5.763 1.00 75.88 98 GLY A O 1
ATOM 755 N N . ASN A 1 99 ? 15.461 -6.492 -7.681 1.00 66.44 99 ASN A N 1
ATOM 756 C CA . ASN A 1 99 ? 16.631 -6.370 -8.562 1.00 66.44 99 ASN A CA 1
ATOM 757 C C . ASN A 1 99 ? 17.257 -4.971 -8.509 1.00 66.44 99 ASN A C 1
ATOM 759 O O . ASN A 1 99 ? 16.520 -3.993 -8.240 1.00 66.44 99 ASN A O 1
#

Sequence (99 aa):
ATRLTKLKLLDLSGNYNLGNNIPSIVSALPSLKHLKLAGTGLTGQIQLHEIEAMKNLEELDLSFNSITGFVDYNETMKLATRLTKLKLLDLSGNYNLGN

Mean predicted aligned error: 4.75 Å

Radius of gyration: 12.82 Å; Cα contacts (8 Å, |Δi|>4): 209; chains: 1; bounding box: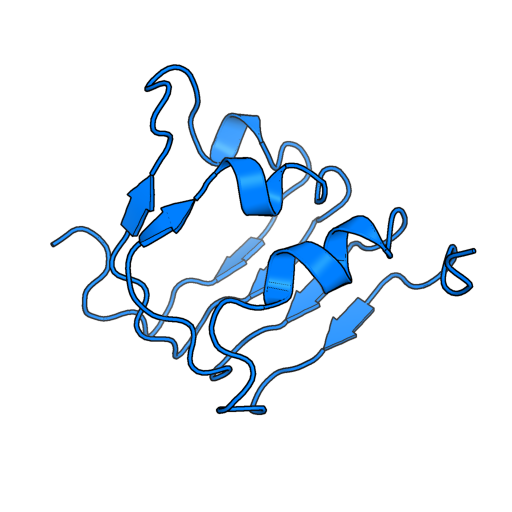 34×29×28 Å

InterPro domains:
  IPR001611 Leucine-rich repeat [PF00560] (6-25)
  IPR001611 Leucine-rich repeat [PF13516] (55-68)
  IPR001611 Leucine-rich repeat [PS51450] (56-77)
  IPR032675 Leucine-rich repeat domain superfamily [G3DSA:3.80.10.10] (1-99)

Secondary structure (DSSP, 8-state):
----TT--EEE-TT-TT-TT-HHHHHHT-TT--EEE-TTS--EEEEETTTTTT-TT-SEEE-TTSEEEEEE-TTS---HHHH-TT--EEE-TT-TTTT-

Solvent-accessible surface area (backbone atoms only — not comparable to full-atom values): 5334 Å² total; per-residue (Å²): 133,71,85,46,65,77,44,38,70,48,78,50,53,66,42,51,85,53,37,82,61,55,44,70,58,44,63,50,28,73,45,28,27,36,43,35,39,30,29,14,44,32,59,43,67,46,52,54,72,54,54,47,60,42,50,54,23,33,35,41,34,49,20,51,21,51,32,26,39,78,42,44,95,79,74,77,68,54,73,70,76,44,38,73,50,51,77,43,76,41,57,55,64,23,87,48,54,79,109

Foldseek 3Di:
DQDQAPDAEDAPAPLQQCELVCLVVLLSHQNYAYYHHANNQHAEEAELVSCLSVQNYQEYHHEQYQYQEYDHPVPPDDNCVRNVNHNYYHHHNNVNHPD

pLDDT: mean 86.73, std 9.7, range [49.31, 97.44]